Protein AF-A0A0L1MLQ8-F1 (afdb_monomer_lite)

Organism: Pseudomonas syringae (NCBI:txid317)

Radius of gyration: 13.28 Å; chains: 1; bounding box: 17×37×34 Å

Sequence (59 aa):
MTWPREYARQIVAMRTREERNAALLEVPEHLRELTKRHCLNAWNHPARIQRKEAEQAND

Secondary structure (DSSP, 8-state):
---HHHHHHHHHH-SSHHHHHHHHHHS-HHHHHHHHHHHHHHHS-HHHHHHHHHHHTT-

Foldseek 3Di:
DDALLNLLVVLLPDDDPVSNVVSLVVDDPVSSVVNVVNNVCVVPPVVVVVVVVVVVVVD

Structure (mmCIF, N/CA/C/O backbone):
data_AF-A0A0L1MLQ8-F1
#
_entry.id   AF-A0A0L1MLQ8-F1
#
loop_
_atom_site.group_PDB
_atom_site.id
_atom_site.type_symbol
_atom_site.label_atom_id
_atom_site.label_alt_id
_atom_site.label_comp_id
_atom_site.label_asym_id
_atom_site.label_entity_id
_atom_site.label_seq_id
_atom_site.pdbx_PDB_ins_code
_atom_site.Cartn_x
_atom_site.Cartn_y
_atom_site.Cartn_z
_atom_site.occupancy
_atom_site.B_iso_or_equiv
_atom_site.auth_seq_id
_atom_site.auth_comp_id
_atom_site.auth_asym_id
_atom_site.auth_atom_id
_atom_site.pdbx_PDB_model_num
ATOM 1 N N . MET A 1 1 ? -1.128 -20.851 0.374 1.00 51.78 1 MET A N 1
ATOM 2 C CA . MET A 1 1 ? -0.122 -19.936 0.958 1.00 51.78 1 MET A CA 1
ATOM 3 C C . MET A 1 1 ? -0.486 -18.533 0.516 1.00 51.78 1 MET A C 1
ATOM 5 O O . MET A 1 1 ? -0.567 -18.315 -0.682 1.00 51.78 1 MET A O 1
ATOM 9 N N . THR A 1 2 ? -0.819 -17.625 1.428 1.00 60.16 2 THR A N 1
ATOM 10 C CA . THR A 1 2 ? -1.097 -16.218 1.105 1.00 60.16 2 THR A CA 1
ATOM 11 C C . THR A 1 2 ? 0.231 -15.509 0.867 1.00 60.16 2 THR A C 1
ATOM 13 O O . THR A 1 2 ? 1.058 -15.393 1.767 1.00 60.16 2 THR A O 1
ATOM 16 N N . TRP A 1 3 ? 0.474 -15.100 -0.377 1.00 84.56 3 TRP A N 1
ATOM 17 C CA . TRP A 1 3 ? 1.743 -14.498 -0.776 1.00 84.56 3 TRP A CA 1
ATOM 18 C C . TRP A 1 3 ? 1.696 -12.979 -0.546 1.00 84.56 3 TRP A C 1
ATOM 20 O O . TRP A 1 3 ? 0.681 -12.358 -0.864 1.00 84.56 3 TRP A O 1
ATOM 30 N N . PRO A 1 4 ? 2.786 -12.337 -0.088 1.00 83.00 4 PRO A N 1
ATOM 31 C CA . PRO A 1 4 ? 2.877 -10.877 0.110 1.00 83.00 4 PRO A CA 1
ATOM 32 C C . PRO A 1 4 ? 2.439 -10.043 -1.101 1.00 83.00 4 PRO A C 1
ATOM 34 O O . PRO A 1 4 ? 1.937 -8.928 -0.971 1.00 83.00 4 PRO A O 1
ATOM 37 N N . ARG A 1 5 ? 2.589 -10.613 -2.300 1.00 85.81 5 ARG A N 1
ATOM 38 C CA . ARG A 1 5 ? 2.149 -10.019 -3.564 1.00 85.81 5 ARG A CA 1
ATOM 39 C C . ARG A 1 5 ? 0.627 -9.887 -3.673 1.00 85.81 5 ARG A C 1
ATOM 41 O O . ARG A 1 5 ? 0.158 -8.907 -4.242 1.00 85.81 5 ARG A O 1
ATOM 48 N N . GLU A 1 6 ? -0.126 -10.842 -3.134 1.00 88.81 6 GLU A N 1
ATOM 49 C CA . GLU A 1 6 ? -1.593 -10.830 -3.155 1.00 88.81 6 GLU A CA 1
ATOM 50 C C . GLU A 1 6 ? -2.137 -9.738 -2.227 1.00 88.81 6 GLU A C 1
ATOM 52 O O . GLU A 1 6 ? -2.962 -8.925 -2.643 1.00 88.81 6 GLU A O 1
ATOM 57 N N . TYR A 1 7 ? -1.589 -9.636 -1.009 1.00 89.69 7 TYR A N 1
ATOM 58 C CA . TYR A 1 7 ? -1.907 -8.535 -0.095 1.00 89.69 7 TYR A CA 1
ATOM 59 C C . TYR A 1 7 ? -1.594 -7.180 -0.730 1.00 89.69 7 TYR A C 1
ATOM 61 O O . TYR A 1 7 ? -2.437 -6.286 -0.736 1.00 89.69 7 TYR A O 1
ATOM 69 N N . ALA A 1 8 ? -0.413 -7.037 -1.338 1.00 90.69 8 ALA A N 1
ATOM 70 C CA . ALA A 1 8 ? -0.037 -5.795 -2.001 1.00 90.69 8 ALA A CA 1
ATOM 71 C C . ALA A 1 8 ? -0.988 -5.436 -3.153 1.00 90.69 8 ALA A C 1
ATOM 73 O O . ALA A 1 8 ? -1.357 -4.274 -3.302 1.00 90.69 8 ALA A O 1
ATOM 74 N N . ARG A 1 9 ? -1.428 -6.418 -3.949 1.00 88.94 9 ARG A N 1
ATOM 75 C CA . ARG A 1 9 ? -2.384 -6.195 -5.042 1.00 88.94 9 ARG A CA 1
ATOM 76 C C . ARG A 1 9 ? -3.732 -5.692 -4.518 1.00 88.94 9 ARG A C 1
ATOM 78 O O . ARG A 1 9 ? -4.274 -4.751 -5.093 1.00 88.94 9 ARG A O 1
ATOM 85 N N . GLN A 1 10 ? -4.244 -6.281 -3.437 1.00 89.62 10 GLN A N 1
ATOM 86 C CA . GLN A 1 10 ? -5.499 -5.854 -2.810 1.00 89.62 10 GLN A CA 1
ATOM 87 C C . GLN A 1 10 ? -5.380 -4.437 -2.235 1.00 89.62 10 GLN A C 1
ATOM 89 O O . GLN A 1 10 ? -6.194 -3.575 -2.558 1.00 89.62 10 GLN A O 1
ATOM 94 N N . ILE A 1 11 ? -4.311 -4.158 -1.482 1.00 92.06 11 ILE A N 1
ATOM 95 C CA . ILE A 1 11 ? -4.050 -2.837 -0.890 1.00 92.06 11 ILE A CA 1
ATOM 96 C C . ILE A 1 11 ? -3.919 -1.766 -1.984 1.00 92.06 11 ILE A C 1
ATOM 98 O O . ILE A 1 11 ? -4.483 -0.683 -1.882 1.00 92.06 11 ILE A O 1
ATOM 102 N N . VAL A 1 12 ? -3.202 -2.046 -3.071 1.00 89.81 12 VAL A N 1
ATOM 103 C CA . VAL A 1 12 ? -2.986 -1.075 -4.160 1.00 89.81 12 VAL A CA 1
ATOM 104 C C . VAL A 1 12 ? -4.257 -0.812 -4.983 1.00 89.81 12 VAL A C 1
ATOM 106 O O . VAL A 1 12 ? -4.358 0.240 -5.625 1.00 89.81 12 VAL A O 1
ATOM 109 N N . ALA A 1 13 ? -5.218 -1.741 -4.973 1.00 90.00 13 ALA A N 1
ATOM 110 C CA . ALA A 1 13 ? -6.513 -1.592 -5.636 1.00 90.00 13 ALA A CA 1
ATOM 111 C C . ALA A 1 13 ? -7.511 -0.729 -4.839 1.00 90.00 13 ALA A C 1
ATOM 113 O O . ALA A 1 13 ? -8.447 -0.188 -5.428 1.00 90.00 13 ALA A O 1
ATOM 114 N N . MET A 1 14 ? -7.309 -0.569 -3.526 1.00 90.44 14 MET A N 1
ATOM 115 C CA . MET A 1 14 ? -8.169 0.251 -2.670 1.00 90.44 14 MET A CA 1
ATOM 116 C C . MET A 1 14 ? -8.055 1.739 -3.010 1.00 90.44 14 MET A C 1
ATOM 118 O O . MET A 1 14 ? -6.969 2.274 -3.265 1.00 90.44 14 MET A O 1
ATOM 122 N N . ARG A 1 15 ? -9.197 2.431 -2.995 1.00 85.12 15 ARG A N 1
ATOM 123 C CA . ARG A 1 15 ? -9.285 3.826 -3.441 1.00 85.12 15 ARG A CA 1
ATOM 124 C C . ARG A 1 15 ? -8.803 4.787 -2.369 1.00 85.12 15 ARG A C 1
ATOM 126 O O . ARG A 1 15 ? -8.020 5.688 -2.677 1.00 85.12 15 ARG A O 1
ATOM 133 N N . THR A 1 16 ? -9.189 4.586 -1.115 1.00 89.31 16 THR A N 1
ATOM 134 C CA . THR A 1 16 ? -8.874 5.533 -0.038 1.00 89.31 16 THR A CA 1
ATOM 135 C C . THR A 1 16 ? -7.601 5.156 0.714 1.00 89.31 16 THR A C 1
ATOM 137 O O . THR A 1 16 ? -7.106 4.032 0.629 1.00 89.31 16 THR A O 1
ATOM 140 N N . ARG A 1 17 ? -7.018 6.124 1.430 1.00 87.06 17 ARG A N 1
ATOM 141 C CA . ARG A 1 17 ? -5.845 5.894 2.288 1.00 87.06 17 ARG A CA 1
ATOM 142 C C . ARG A 1 17 ? -6.209 5.096 3.544 1.00 87.06 17 ARG A C 1
ATOM 144 O O . ARG A 1 17 ? -5.392 4.308 4.009 1.00 87.06 17 ARG A O 1
ATOM 151 N N . GLU A 1 18 ? -7.411 5.297 4.073 1.00 90.00 18 GLU A N 1
ATOM 152 C CA . GLU A 1 18 ? -7.902 4.619 5.277 1.00 90.00 18 GLU A CA 1
ATOM 153 C C . GLU A 1 18 ? -8.075 3.119 5.051 1.00 90.00 18 GLU A C 1
ATOM 155 O O . GLU A 1 18 ? -7.516 2.334 5.814 1.00 90.00 18 GLU A O 1
ATOM 160 N N . GLU A 1 19 ? -8.717 2.716 3.949 1.00 89.88 19 GLU A N 1
ATOM 161 C CA . GLU A 1 19 ? -8.849 1.300 3.571 1.00 89.88 19 GLU A CA 1
ATOM 162 C C . GLU A 1 19 ? -7.477 0.623 3.453 1.00 89.88 19 GLU A C 1
ATOM 164 O O . GLU A 1 19 ? -7.253 -0.471 3.968 1.00 89.88 19 GLU A O 1
ATOM 169 N N . ARG A 1 20 ? -6.511 1.318 2.841 1.00 91.00 20 ARG A N 1
ATOM 170 C CA . ARG A 1 20 ? -5.141 0.816 2.670 1.00 91.00 20 ARG A CA 1
ATOM 171 C C . ARG A 1 20 ? -4.419 0.616 3.997 1.00 91.00 20 ARG A C 1
ATOM 173 O O . ARG A 1 20 ? -3.702 -0.369 4.159 1.00 91.00 20 ARG A O 1
ATOM 180 N N . ASN A 1 21 ? -4.592 1.545 4.934 1.00 89.94 21 ASN A N 1
ATOM 181 C CA . ASN A 1 21 ? -4.008 1.439 6.267 1.00 89.94 21 ASN A CA 1
ATOM 182 C C . ASN A 1 21 ? -4.646 0.298 7.066 1.00 89.94 21 ASN A C 1
ATOM 184 O O . ASN A 1 21 ? -3.914 -0.453 7.704 1.00 89.94 21 ASN A O 1
ATOM 188 N N . ALA A 1 22 ? -5.969 0.134 6.988 1.00 91.88 22 ALA A N 1
ATOM 189 C CA . ALA A 1 22 ? -6.672 -0.977 7.624 1.00 91.88 22 ALA A CA 1
ATOM 190 C C . ALA A 1 22 ? -6.175 -2.327 7.083 1.00 91.88 22 ALA A C 1
ATOM 192 O O . ALA A 1 22 ? -5.753 -3.186 7.852 1.00 91.88 22 ALA A O 1
ATOM 193 N N . ALA A 1 23 ? -6.083 -2.466 5.760 1.00 91.38 23 ALA A N 1
ATOM 194 C CA . ALA A 1 23 ? -5.576 -3.678 5.126 1.00 91.38 23 ALA A CA 1
ATOM 195 C C . ALA A 1 23 ? -4.113 -3.986 5.494 1.00 91.38 23 ALA A C 1
ATOM 197 O O . ALA A 1 23 ? -3.747 -5.145 5.649 1.00 91.38 23 ALA A O 1
ATOM 198 N N . LEU A 1 24 ? -3.264 -2.969 5.694 1.00 88.19 24 LEU A N 1
ATOM 199 C CA . LEU A 1 24 ? -1.888 -3.158 6.178 1.00 8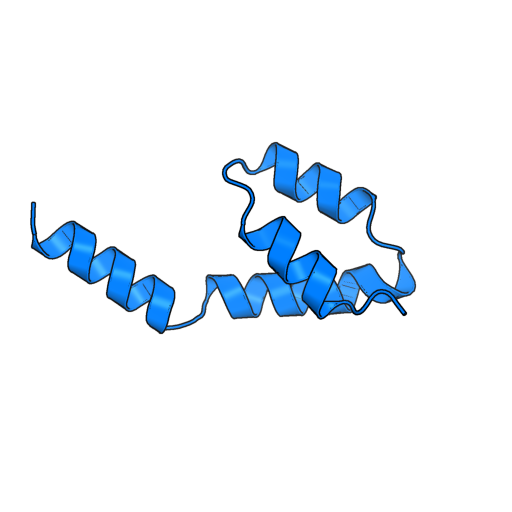8.19 24 LEU A CA 1
ATOM 200 C C . LEU A 1 24 ? -1.811 -3.666 7.627 1.00 88.19 24 LEU A C 1
ATOM 202 O O . LEU A 1 24 ? -0.821 -4.313 7.985 1.00 88.19 24 LEU A O 1
ATOM 206 N N . LEU A 1 25 ? -2.815 -3.370 8.458 1.00 90.62 25 LEU A N 1
ATOM 207 C CA . LEU A 1 25 ? -2.903 -3.880 9.828 1.00 90.62 25 LEU A CA 1
ATOM 208 C C . LEU A 1 25 ? -3.267 -5.368 9.842 1.00 90.62 25 LEU A C 1
ATOM 210 O O . LEU A 1 25 ? -2.725 -6.099 10.668 1.00 90.62 25 LEU A O 1
ATOM 214 N N . GLU A 1 26 ? -4.084 -5.819 8.886 1.00 90.56 26 GLU A N 1
ATOM 215 C CA . GLU A 1 26 ? -4.448 -7.233 8.717 1.00 90.56 26 GLU A CA 1
ATOM 216 C C . GLU A 1 26 ? -3.306 -8.099 8.161 1.00 90.56 26 GLU A C 1
ATOM 218 O O . GLU A 1 26 ? -3.323 -9.323 8.303 1.00 90.56 26 GLU A O 1
ATOM 223 N N . VAL A 1 27 ? -2.283 -7.488 7.549 1.00 89.81 27 VAL A N 1
ATOM 224 C CA . VAL A 1 27 ? -1.101 -8.223 7.082 1.00 89.81 27 VAL A CA 1
ATOM 225 C C . VAL A 1 27 ? -0.291 -8.720 8.287 1.00 89.81 27 VAL A C 1
ATOM 227 O O . VAL A 1 27 ? 0.123 -7.897 9.119 1.00 89.81 27 VAL A O 1
ATOM 230 N N . PRO A 1 28 ? 0.019 -10.031 8.352 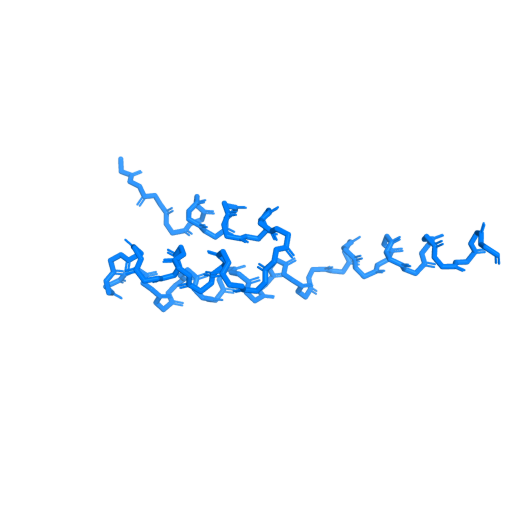1.00 91.19 28 PRO A N 1
ATOM 231 C CA . PRO A 1 28 ? 0.892 -10.589 9.378 1.00 91.19 28 PRO A CA 1
ATOM 232 C C . PRO A 1 28 ? 2.241 -9.869 9.435 1.00 91.19 28 PRO A C 1
ATOM 234 O O . PRO A 1 28 ? 2.822 -9.550 8.398 1.00 91.19 28 PRO A O 1
ATOM 237 N N . GLU A 1 29 ? 2.774 -9.650 10.638 1.00 88.94 29 GLU A N 1
ATOM 238 C CA . GLU A 1 29 ? 3.970 -8.817 10.843 1.00 88.94 29 GLU A CA 1
ATOM 239 C C . GLU A 1 29 ? 5.172 -9.266 9.998 1.00 88.94 29 GLU A C 1
ATOM 241 O O . GLU A 1 29 ? 5.781 -8.450 9.306 1.00 88.94 29 GLU A O 1
ATOM 246 N N . HIS A 1 30 ? 5.424 -10.576 9.943 1.00 88.44 30 HIS A N 1
ATOM 247 C CA . HIS A 1 30 ? 6.503 -11.179 9.154 1.00 88.44 30 HIS A CA 1
ATOM 248 C C . HIS A 1 30 ? 6.375 -10.953 7.633 1.00 88.44 30 HIS A C 1
ATOM 250 O O . HIS A 1 30 ? 7.358 -11.074 6.908 1.00 88.44 30 HIS A O 1
ATOM 256 N N . LEU A 1 31 ? 5.183 -10.606 7.132 1.00 89.50 31 LEU A N 1
ATOM 257 C CA . LEU A 1 31 ? 4.932 -10.283 5.721 1.00 89.50 31 LEU A CA 1
ATOM 258 C C . LEU A 1 31 ? 4.740 -8.785 5.478 1.00 89.50 31 LEU A C 1
ATOM 260 O O . LEU A 1 31 ? 4.716 -8.346 4.323 1.00 89.50 31 LEU A O 1
ATOM 264 N N . ARG A 1 32 ? 4.585 -7.988 6.538 1.00 89.31 32 ARG A N 1
ATOM 265 C CA . ARG A 1 32 ? 4.221 -6.572 6.453 1.00 89.31 32 ARG A CA 1
ATOM 266 C C . ARG A 1 32 ? 5.301 -5.750 5.765 1.00 89.31 32 ARG A C 1
ATOM 268 O O . ARG A 1 32 ? 4.977 -4.912 4.926 1.00 89.31 32 ARG A O 1
ATOM 275 N N . GLU A 1 33 ? 6.570 -6.005 6.068 1.00 90.12 33 GLU A N 1
ATOM 276 C CA . GLU A 1 33 ? 7.691 -5.308 5.428 1.00 90.12 33 GLU A CA 1
ATOM 277 C C . GLU A 1 33 ? 7.743 -5.589 3.918 1.00 90.12 33 GLU A C 1
ATOM 279 O O . GLU A 1 33 ? 7.771 -4.661 3.103 1.00 90.12 33 GLU A O 1
ATOM 284 N N . LEU A 1 34 ? 7.649 -6.864 3.530 1.00 91.81 34 LEU A N 1
ATOM 285 C CA . LEU A 1 34 ? 7.676 -7.261 2.124 1.00 91.81 34 LEU A CA 1
ATOM 286 C C . LEU A 1 34 ? 6.455 -6.720 1.361 1.00 91.81 34 LEU A C 1
ATOM 288 O O . LEU A 1 34 ? 6.581 -6.204 0.250 1.00 91.81 34 LEU A O 1
ATOM 292 N N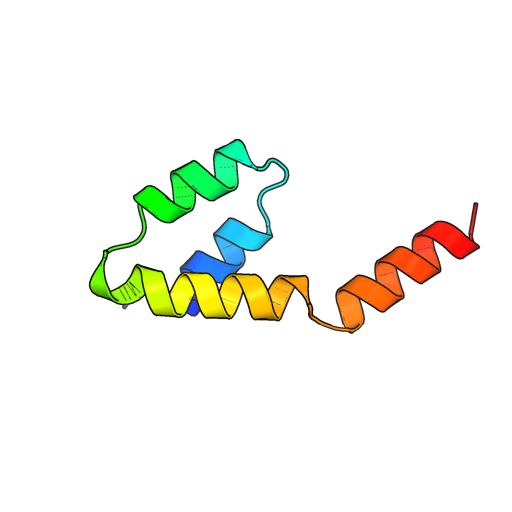 . THR A 1 35 ? 5.277 -6.759 1.985 1.00 91.94 35 THR A N 1
ATOM 293 C CA . THR A 1 35 ? 4.034 -6.212 1.423 1.00 91.94 35 THR A CA 1
ATOM 294 C C . THR A 1 35 ? 4.129 -4.699 1.221 1.00 91.94 35 THR A C 1
ATOM 296 O O . THR A 1 35 ? 3.772 -4.208 0.150 1.00 91.94 35 THR A O 1
ATOM 299 N N . LYS A 1 36 ? 4.689 -3.950 2.184 1.00 89.88 36 LYS A N 1
ATOM 300 C CA . LYS A 1 36 ? 4.955 -2.507 2.032 1.00 89.88 36 LYS A CA 1
ATOM 301 C C . LYS A 1 36 ? 5.868 -2.221 0.841 1.00 89.88 36 LYS A C 1
ATOM 303 O O . LYS A 1 36 ? 5.589 -1.304 0.069 1.00 89.88 36 LYS A O 1
ATOM 308 N N . ARG A 1 37 ? 6.924 -3.018 0.654 1.00 91.88 37 ARG A N 1
ATOM 309 C CA . ARG A 1 37 ? 7.841 -2.863 -0.484 1.00 91.88 37 ARG A CA 1
ATOM 310 C C . ARG A 1 37 ? 7.147 -3.131 -1.820 1.00 91.88 37 ARG A C 1
ATOM 312 O O . ARG A 1 37 ? 7.319 -2.363 -2.762 1.00 91.88 37 ARG A O 1
ATOM 319 N N . HIS A 1 38 ? 6.309 -4.163 -1.897 1.00 90.69 38 HIS A N 1
ATOM 320 C CA . HIS A 1 38 ? 5.510 -4.441 -3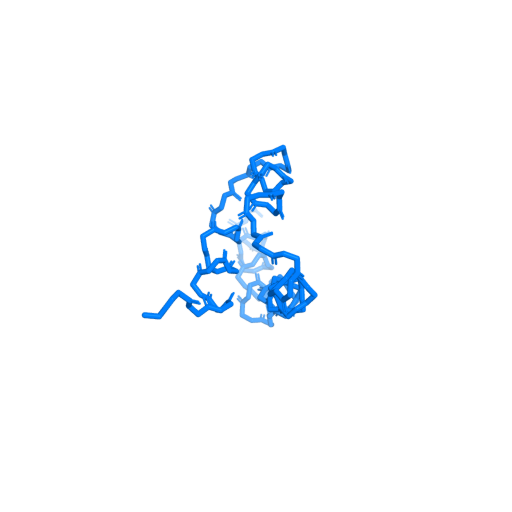.093 1.00 90.69 38 HIS A CA 1
ATOM 321 C C . HIS A 1 38 ? 4.496 -3.337 -3.399 1.00 90.69 38 HIS A C 1
ATOM 323 O O . HIS A 1 38 ? 4.370 -2.933 -4.554 1.00 90.69 38 HIS A O 1
ATOM 329 N N . CYS A 1 39 ? 3.822 -2.820 -2.374 1.00 90.25 39 CYS A N 1
ATOM 330 C CA . CYS A 1 39 ? 2.948 -1.661 -2.476 1.00 90.25 39 CYS A CA 1
ATOM 331 C C . CYS A 1 39 ? 3.684 -0.461 -3.088 1.00 90.25 39 CYS A C 1
ATOM 333 O O . CYS A 1 39 ? 3.233 0.094 -4.089 1.00 90.25 39 CYS A O 1
ATOM 335 N N . LEU A 1 40 ? 4.846 -0.098 -2.535 1.00 90.06 40 LEU A N 1
ATOM 336 C CA . LEU A 1 40 ? 5.652 1.023 -3.024 1.00 90.06 40 LEU A CA 1
ATOM 337 C C . LEU A 1 40 ? 6.068 0.834 -4.491 1.00 90.06 40 LEU A C 1
ATOM 339 O O . LEU A 1 40 ? 5.907 1.745 -5.301 1.00 90.06 40 LEU A O 1
ATOM 343 N N . ASN A 1 41 ? 6.533 -0.364 -4.850 1.00 90.00 41 ASN A N 1
ATOM 344 C CA . ASN A 1 41 ? 6.912 -0.688 -6.225 1.00 90.00 41 ASN A CA 1
ATOM 345 C C . ASN A 1 41 ? 5.725 -0.573 -7.195 1.00 90.00 41 ASN A C 1
ATOM 347 O O . ASN A 1 41 ? 5.886 -0.078 -8.307 1.00 90.00 41 ASN A O 1
ATOM 351 N N . ALA A 1 42 ? 4.532 -1.009 -6.784 1.00 87.88 42 ALA A N 1
ATOM 352 C CA . ALA A 1 42 ? 3.328 -0.920 -7.606 1.00 87.88 42 ALA A CA 1
ATOM 353 C C . ALA A 1 42 ? 2.829 0.527 -7.773 1.00 87.88 42 ALA A C 1
ATOM 355 O O . ALA A 1 42 ? 2.292 0.868 -8.828 1.00 87.88 42 ALA A O 1
ATOM 356 N N . TRP A 1 43 ? 3.013 1.384 -6.762 1.00 83.69 43 TRP A N 1
ATOM 357 C CA . TRP A 1 43 ? 2.694 2.814 -6.851 1.00 83.69 43 TRP A CA 1
ATOM 358 C C . TRP A 1 43 ? 3.658 3.579 -7.749 1.00 83.69 43 TRP A C 1
ATOM 360 O O . TRP A 1 43 ? 3.209 4.369 -8.575 1.00 83.69 43 TRP A O 1
ATOM 370 N N . ASN A 1 44 ? 4.954 3.299 -7.630 1.00 86.50 44 ASN A N 1
ATOM 371 C CA . ASN A 1 44 ? 5.998 3.933 -8.435 1.00 86.50 44 ASN A CA 1
ATOM 372 C C . ASN A 1 44 ? 6.152 3.302 -9.828 1.00 86.50 44 ASN A C 1
ATOM 374 O O . ASN A 1 44 ? 7.072 3.650 -10.564 1.00 86.50 44 ASN A O 1
ATOM 378 N N . HIS A 1 45 ? 5.288 2.351 -10.201 1.00 85.38 45 HIS A N 1
ATOM 379 C CA . HIS A 1 45 ? 5.422 1.647 -11.466 1.00 85.38 45 HIS A CA 1
ATOM 380 C C . HIS A 1 45 ? 5.226 2.620 -12.646 1.00 85.38 45 HIS A C 1
ATOM 382 O O . HIS A 1 45 ? 4.169 3.256 -12.735 1.00 85.38 45 HIS A O 1
ATOM 388 N N . PRO A 1 46 ? 6.174 2.695 -13.600 1.00 82.00 46 PRO A N 1
ATOM 389 C CA . PRO A 1 46 ? 6.156 3.692 -14.672 1.00 82.00 46 PRO A CA 1
ATOM 390 C C . PRO A 1 46 ? 4.901 3.613 -15.547 1.00 82.00 46 PRO A C 1
ATOM 392 O O . PRO A 1 46 ? 4.455 4.627 -16.067 1.00 82.00 46 PRO A O 1
ATOM 395 N N . ALA A 1 47 ? 4.270 2.442 -15.677 1.00 80.06 47 ALA A N 1
ATOM 396 C CA . ALA A 1 47 ? 3.000 2.324 -16.400 1.00 80.06 47 ALA A CA 1
ATOM 397 C C . ALA A 1 47 ? 1.829 3.061 -15.717 1.00 80.06 47 ALA A C 1
ATOM 399 O O . ALA A 1 47 ? 0.922 3.519 -16.404 1.00 80.06 47 ALA A O 1
ATOM 400 N N . ARG A 1 48 ? 1.819 3.191 -14.378 1.00 76.44 48 ARG A N 1
ATOM 401 C CA . ARG A 1 48 ? 0.800 4.006 -13.687 1.00 76.44 48 ARG A CA 1
ATOM 402 C C . ARG A 1 48 ? 1.056 5.493 -13.883 1.00 76.44 48 ARG A C 1
ATOM 404 O O . ARG A 1 48 ? 0.092 6.230 -14.035 1.00 76.44 48 ARG A O 1
ATOM 411 N N . ILE A 1 49 ? 2.322 5.907 -13.877 1.00 77.12 49 ILE A N 1
ATOM 412 C CA .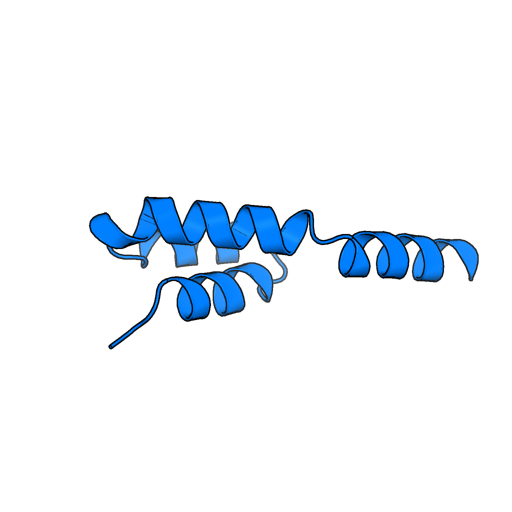 ILE A 1 49 ? 2.722 7.303 -14.095 1.00 77.12 49 ILE A CA 1
ATOM 413 C C . ILE A 1 49 ? 2.328 7.727 -15.513 1.00 77.12 49 ILE A C 1
ATOM 415 O O . ILE A 1 49 ? 1.513 8.630 -15.655 1.00 77.12 49 ILE A O 1
ATOM 419 N N . GLN A 1 50 ? 2.748 6.965 -16.528 1.00 78.06 50 GLN A N 1
ATOM 420 C CA . GLN A 1 50 ? 2.413 7.228 -17.934 1.00 78.06 50 GLN A CA 1
ATOM 421 C C . GLN A 1 50 ? 0.900 7.252 -18.192 1.00 78.06 50 GLN A C 1
ATOM 423 O O . GLN A 1 50 ? 0.418 8.082 -18.951 1.00 78.06 50 GLN A O 1
ATOM 428 N N . ARG A 1 51 ? 0.119 6.375 -17.541 1.00 74.88 51 ARG A N 1
ATOM 429 C CA . ARG A 1 51 ? -1.350 6.421 -17.634 1.00 74.88 51 ARG A CA 1
ATOM 430 C C . ARG A 1 51 ? -1.944 7.691 -17.036 1.00 74.88 51 ARG A C 1
ATOM 432 O O . ARG A 1 51 ? -2.885 8.231 -17.596 1.00 74.88 51 ARG A O 1
ATOM 439 N N . LYS A 1 52 ? -1.414 8.146 -15.901 1.00 70.44 52 LYS A N 1
ATOM 440 C CA . LYS A 1 52 ? -1.887 9.359 -15.228 1.00 70.44 52 LYS A CA 1
ATOM 441 C C . LYS A 1 52 ? -1.549 10.613 -16.039 1.00 70.44 52 LYS A C 1
ATOM 443 O O . LYS A 1 52 ? -2.375 11.510 -16.123 1.00 70.44 52 LYS A O 1
ATOM 448 N N . GLU A 1 53 ? -0.365 10.639 -16.651 1.00 72.88 53 GLU A N 1
ATOM 449 C CA . GLU A 1 53 ? 0.060 11.692 -17.581 1.00 72.88 53 GLU A CA 1
ATOM 450 C C . GLU A 1 53 ? -0.787 11.685 -18.861 1.00 72.88 53 GLU A C 1
ATOM 452 O O . GLU A 1 53 ? -1.240 12.737 -19.296 1.00 72.88 53 GLU A O 1
ATOM 457 N N . ALA A 1 54 ? -1.081 10.508 -19.424 1.00 72.12 54 ALA A N 1
ATOM 458 C CA . ALA A 1 54 ? -1.957 10.380 -20.589 1.00 72.12 54 ALA A CA 1
ATOM 459 C C . ALA A 1 54 ? -3.417 10.778 -20.297 1.00 72.12 54 ALA A C 1
ATOM 461 O O . ALA A 1 54 ? -4.064 11.360 -21.160 1.00 72.12 54 ALA A O 1
ATOM 462 N N . GLU A 1 55 ? -3.935 10.493 -19.096 1.00 71.88 55 GLU A N 1
ATOM 463 C CA . GLU A 1 55 ? -5.254 10.976 -18.649 1.00 71.88 55 GLU A CA 1
ATOM 464 C C . GLU A 1 55 ? -5.278 12.505 -18.464 1.00 71.88 55 GLU A C 1
ATOM 466 O O . GLU A 1 55 ? -6.300 13.113 -18.746 1.00 71.88 55 GLU A O 1
ATOM 471 N N . GLN A 1 56 ? -4.172 13.139 -18.049 1.00 71.25 56 GLN A N 1
ATOM 472 C CA . GLN A 1 56 ? -4.076 14.605 -17.927 1.00 71.25 56 GLN A CA 1
ATOM 473 C C . GLN A 1 56 ? -3.857 15.331 -19.258 1.00 71.25 56 GLN A C 1
ATOM 475 O O . GLN A 1 56 ? -4.259 16.478 -19.389 1.00 71.25 56 GLN A O 1
ATOM 480 N N . ALA A 1 57 ? -3.206 14.698 -20.234 1.00 71.44 57 ALA A N 1
ATOM 481 C CA . ALA A 1 57 ? -2.948 15.298 -21.544 1.00 71.44 57 ALA A CA 1
ATOM 482 C C . ALA A 1 57 ? -4.179 15.317 -22.472 1.00 71.44 57 ALA A C 1
ATOM 484 O O . ALA A 1 57 ? -4.098 15.861 -23.570 1.00 71.44 57 ALA A O 1
ATOM 485 N N . ASN A 1 58 ? -5.280 14.684 -22.062 1.00 62.75 58 ASN A N 1
ATO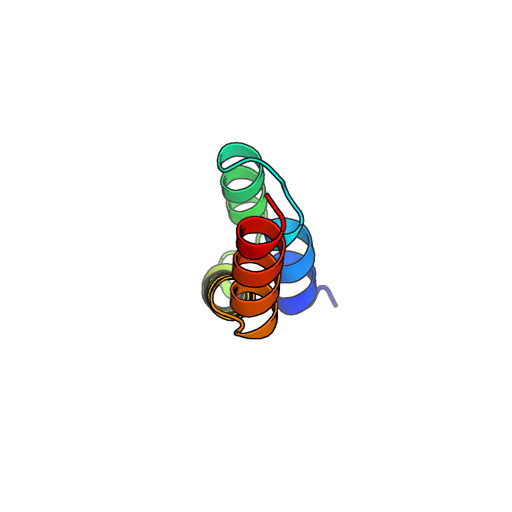M 486 C CA . ASN A 1 58 ? -6.509 14.541 -22.846 1.00 62.75 58 ASN A CA 1
ATOM 487 C C . ASN A 1 58 ? -7.679 15.373 -22.274 1.00 62.75 58 ASN A C 1
ATOM 489 O O . ASN A 1 58 ? -8.826 15.111 -22.634 1.00 62.75 58 ASN A O 1
ATOM 493 N N . ASP A 1 59 ? -7.378 16.319 -21.375 1.00 50.75 59 ASP A N 1
ATOM 494 C CA . ASP A 1 59 ? -8.303 17.299 -20.779 1.00 50.75 59 ASP A CA 1
ATOM 495 C C . ASP A 1 59 ? -8.010 18.711 -21.317 1.00 50.75 59 ASP A C 1
ATOM 497 O O . ASP A 1 59 ? -6.810 19.071 -21.415 1.00 50.75 59 ASP A O 1
#

pLDDT: mean 84.06, std 9.83, range [50.75, 92.06]